Protein AF-Q9FL57-F1 (afdb_monomer)

Radius of gyration: 12.41 Å; Cα contacts (8 Å, |Δi|>4): 79; chains: 1; bounding box: 24×38×18 Å

Solvent-accessible surface area (backbone atoms only — not comparable to full-atom values): 4398 Å² total; per-residue (Å²): 141,81,82,82,80,76,94,79,82,78,85,81,74,88,76,90,71,95,49,51,78,45,31,44,44,62,54,35,58,73,68,73,40,97,52,43,44,28,43,92,80,39,71,60,79,55,45,87,42,29,35,51,79,57,69,51,54,93,88,61,76,62,46,81,41,129

Secondary structure (DSSP, 8-state):
------S-S--------S-TTSBHHHHHHHTT--PEEEETTEEE--TTSBGGGGT--TTPPPEEE-

InterPro domains:
  IPR029071 Ubiquitin-like domain superfamily [SSF54236] (2-65)

Organism: Arabidopsis thalia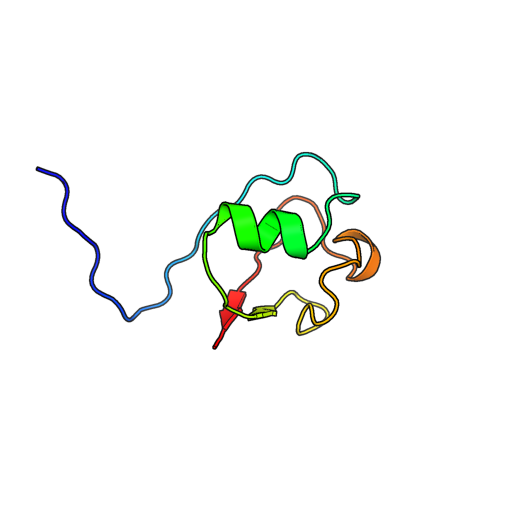na (NCBI:txid3702)

Nearest PDB structures (foldseek):
  1wia-assembly1_A  TM=8.369E-01  e=1.265E-01  Mus musculus
  5bo4-assembly5_N  TM=5.344E-01  e=1.516E+00  Homo sapiens
  8asn-assembly1_F  TM=3.842E-01  e=4.744E+00  Homo sapiens

Foldseek 3Di:
DDDDPDPDPFDFDDDDDPDQQDFQLVVCVVVVHPFWKAFPQGTSPDRNDGNVVSVNDVPTGIGTHD

pLDDT: mean 74.17, std 14.43, range [31.11, 88.75]

Sequence (66 aa):
MVSVPDVNDGQVIEITVQSLSENVASLKEKVANKLKLRGKAGILKDDDKSLAHYNVRAGDILTLSW

Structure (mmCIF, N/CA/C/O backbone):
data_AF-Q9FL57-F1
#
_entry.id   AF-Q9FL57-F1
#
loop_
_atom_site.group_PDB
_atom_site.id
_atom_site.type_symbol
_atom_site.label_atom_id
_atom_site.label_alt_id
_atom_site.label_comp_id
_atom_site.label_asym_id
_atom_site.label_entity_id
_atom_site.label_seq_id
_atom_site.pdbx_PDB_ins_code
_atom_site.Cartn_x
_atom_site.Cartn_y
_atom_site.Cartn_z
_atom_site.occupancy
_atom_site.B_iso_or_equiv
_atom_site.auth_seq_id
_atom_site.auth_comp_id
_atom_site.auth_asym_id
_atom_site.auth_atom_id
_atom_site.pdbx_PDB_model_num
ATOM 1 N N . MET A 1 1 ? -14.087 -27.771 3.947 1.00 40.75 1 MET A N 1
ATOM 2 C CA . MET A 1 1 ? -12.648 -27.996 3.699 1.00 40.75 1 MET A CA 1
ATOM 3 C C . MET A 1 1 ? -12.162 -26.878 2.797 1.00 40.75 1 MET A C 1
ATOM 5 O O . MET A 1 1 ? -12.664 -26.775 1.690 1.00 40.75 1 MET A O 1
ATOM 9 N N . VAL A 1 2 ? -11.284 -26.003 3.288 1.00 31.11 2 VAL A N 1
ATOM 10 C CA . VAL A 1 2 ? -10.513 -25.069 2.453 1.00 31.11 2 VAL A CA 1
ATOM 11 C C . VAL A 1 2 ? -9.105 -25.050 3.031 1.00 31.11 2 VAL A C 1
ATOM 13 O O . VAL A 1 2 ? -8.926 -24.804 4.223 1.00 31.11 2 VAL A O 1
ATOM 16 N N . SER A 1 3 ? -8.160 -25.454 2.188 1.00 36.03 3 SER A N 1
ATOM 17 C CA . SER A 1 3 ? -6.755 -25.686 2.501 1.00 36.03 3 SER A CA 1
ATOM 18 C C . SER A 1 3 ? -6.027 -24.408 2.891 1.00 36.03 3 SER A C 1
ATOM 20 O O . SER A 1 3 ? -6.283 -23.341 2.340 1.00 36.03 3 SER A O 1
ATOM 22 N N . VAL A 1 4 ? -5.069 -24.565 3.801 1.00 42.56 4 VAL A N 1
ATOM 23 C CA . VAL A 1 4 ? -4.051 -23.568 4.134 1.00 42.56 4 VAL A CA 1
ATOM 24 C C . VAL A 1 4 ? -3.025 -23.586 2.994 1.00 42.56 4 VAL A C 1
ATOM 26 O O . VAL A 1 4 ? -2.423 -24.640 2.776 1.00 42.56 4 VAL A O 1
ATOM 29 N N . PRO A 1 5 ? -2.845 -22.508 2.214 1.00 42.03 5 PRO A N 1
ATOM 30 C CA . PRO A 1 5 ? -1.783 -22.463 1.223 1.00 42.03 5 PRO A CA 1
ATOM 31 C C . PRO A 1 5 ? -0.439 -22.420 1.942 1.00 42.03 5 PRO A C 1
ATOM 33 O O . PRO A 1 5 ? -0.215 -21.586 2.821 1.00 42.03 5 PRO A O 1
ATOM 36 N N . ASP A 1 6 ? 0.408 -23.363 1.559 1.00 45.19 6 ASP A N 1
ATOM 37 C CA . ASP A 1 6 ? 1.776 -23.539 2.011 1.00 45.19 6 ASP A CA 1
ATOM 38 C C . ASP A 1 6 ? 2.628 -22.272 1.819 1.00 45.19 6 ASP A C 1
ATOM 40 O O . ASP A 1 6 ? 2.430 -21.457 0.912 1.00 45.19 6 ASP A O 1
ATOM 44 N N . VAL A 1 7 ? 3.558 -22.096 2.749 1.00 47.12 7 VAL A N 1
ATOM 45 C CA . VAL A 1 7 ? 4.297 -20.869 3.031 1.00 47.12 7 VAL A CA 1
ATOM 46 C C . VAL A 1 7 ? 5.518 -20.778 2.112 1.00 47.12 7 VAL A C 1
ATOM 48 O O . VAL A 1 7 ? 6.608 -21.066 2.588 1.00 47.12 7 VAL A O 1
ATOM 51 N N . ASN A 1 8 ? 5.402 -20.388 0.829 1.00 47.00 8 ASN A N 1
ATOM 52 C CA . ASN A 1 8 ? 6.615 -19.903 0.131 1.00 47.00 8 ASN A CA 1
ATOM 53 C C . ASN A 1 8 ? 6.505 -19.119 -1.190 1.00 47.00 8 ASN A C 1
ATOM 55 O O . ASN A 1 8 ? 7.430 -18.366 -1.472 1.00 47.00 8 ASN A O 1
ATOM 59 N N . ASP A 1 9 ? 5.470 -19.237 -2.023 1.00 52.03 9 ASP A N 1
ATOM 60 C CA . ASP A 1 9 ? 5.588 -18.730 -3.409 1.00 52.03 9 ASP A CA 1
ATOM 61 C C . ASP A 1 9 ? 4.619 -17.578 -3.711 1.00 52.03 9 ASP A C 1
ATOM 63 O O . ASP A 1 9 ? 3.504 -17.762 -4.189 1.00 52.03 9 ASP A O 1
ATOM 67 N N . GLY A 1 10 ? 5.039 -16.355 -3.374 1.00 57.28 10 GLY A N 1
ATOM 68 C CA . GLY A 1 10 ? 4.492 -15.139 -3.988 1.00 57.28 10 GLY A CA 1
ATOM 69 C C . GLY A 1 10 ? 3.006 -14.858 -3.744 1.00 57.28 10 GLY A C 1
ATOM 70 O O . GLY A 1 10 ? 2.305 -14.464 -4.674 1.00 57.28 10 GLY A O 1
ATOM 71 N N . GLN A 1 11 ? 2.516 -15.026 -2.512 1.00 61.75 11 GLN A N 1
ATOM 72 C CA . GLN A 1 11 ?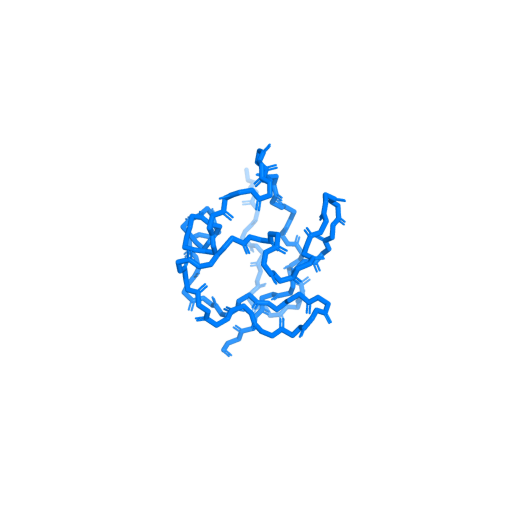 1.126 -14.707 -2.172 1.00 61.75 11 GLN A CA 1
ATOM 73 C C . GLN A 1 11 ? 0.845 -13.211 -2.420 1.00 61.75 11 GLN A C 1
ATOM 75 O O . GLN A 1 11 ? 1.271 -12.341 -1.658 1.00 61.75 11 GLN A O 1
ATOM 80 N N . VAL A 1 12 ? 0.144 -12.909 -3.516 1.00 63.22 12 VAL A N 1
ATOM 81 C CA . VAL A 1 12 ? -0.356 -11.563 -3.808 1.00 63.22 12 VAL A CA 1
ATOM 82 C C . VAL A 1 12 ? -1.593 -11.349 -2.948 1.00 63.22 12 VAL A C 1
ATOM 84 O O . VAL A 1 12 ? -2.640 -11.942 -3.195 1.00 63.22 12 VAL A O 1
ATOM 87 N N . ILE A 1 13 ? -1.460 -10.526 -1.912 1.00 66.00 13 ILE A N 1
ATOM 88 C CA . ILE A 1 13 ? -2.586 -10.119 -1.074 1.00 66.00 13 ILE A CA 1
ATOM 89 C C . ILE A 1 13 ? -3.121 -8.811 -1.646 1.00 66.00 13 ILE A C 1
ATOM 91 O O . ILE A 1 13 ? -2.440 -7.786 -1.608 1.00 66.00 13 ILE A O 1
ATOM 95 N N . GLU A 1 14 ? -4.333 -8.848 -2.190 1.00 68.38 14 GLU A N 1
ATOM 96 C CA . GLU A 1 14 ? -5.038 -7.631 -2.574 1.00 68.38 14 GLU A CA 1
ATOM 97 C C . GLU A 1 14 ? -5.608 -6.975 -1.314 1.00 68.38 14 GLU A C 1
ATOM 99 O O . GLU A 1 14 ? -6.371 -7.589 -0.568 1.00 68.38 14 GLU A O 1
ATOM 104 N N . ILE A 1 15 ? -5.208 -5.730 -1.054 1.00 69.00 15 ILE A N 1
ATOM 105 C CA . ILE A 1 15 ? -5.672 -4.980 0.111 1.00 69.00 15 ILE A CA 1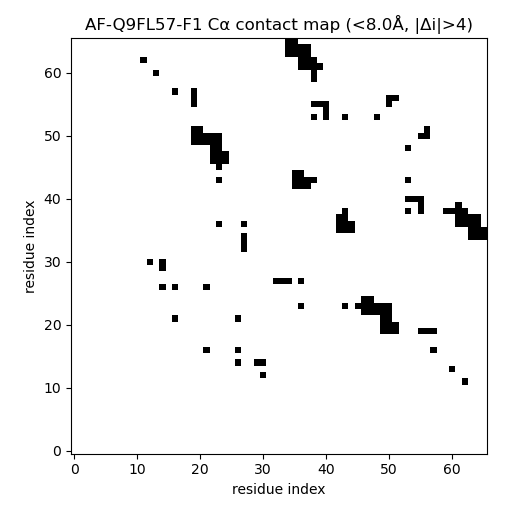
ATOM 106 C C . ILE A 1 15 ? -6.356 -3.715 -0.374 1.00 69.00 15 ILE A C 1
ATOM 108 O O . ILE A 1 15 ? -5.741 -2.860 -1.013 1.00 69.00 15 ILE A O 1
ATOM 112 N N . THR A 1 16 ? -7.629 -3.567 -0.031 1.00 70.50 16 THR A N 1
ATOM 113 C CA . THR A 1 16 ? -8.363 -2.338 -0.312 1.00 70.50 16 THR A CA 1
ATOM 114 C C . THR A 1 16 ? -8.054 -1.299 0.763 1.00 70.50 16 THR A C 1
ATOM 116 O O . THR A 1 16 ? -8.379 -1.458 1.946 1.00 70.50 16 THR A O 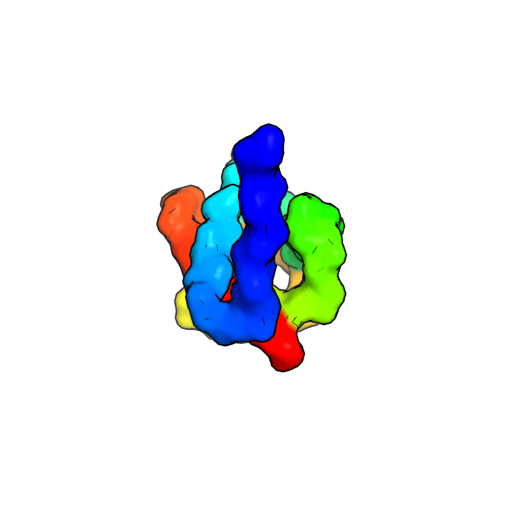1
ATOM 119 N N . VAL A 1 17 ? -7.423 -0.207 0.344 1.00 72.25 17 VAL A N 1
ATOM 120 C CA . VAL A 1 17 ? -7.246 0.995 1.162 1.00 72.25 17 VAL A CA 1
ATOM 121 C C . VAL A 1 17 ? -8.378 1.959 0.841 1.00 72.25 17 VAL A C 1
ATOM 123 O O . VAL A 1 17 ? -8.667 2.211 -0.326 1.00 72.25 17 VAL A O 1
ATOM 126 N N . GLN A 1 18 ? -9.061 2.471 1.867 1.00 77.00 18 GLN A N 1
ATOM 127 C CA . GLN A 1 18 ? -10.196 3.378 1.648 1.00 77.00 18 GLN A CA 1
ATOM 128 C C . GLN A 1 18 ? -9.729 4.763 1.196 1.00 77.00 18 GLN A C 1
ATOM 130 O O . GLN A 1 18 ? -10.431 5.457 0.466 1.00 77.00 18 GLN A O 1
ATOM 135 N N . SER A 1 19 ? -8.539 5.169 1.639 1.00 80.75 19 SER A N 1
ATOM 136 C CA . SER A 1 19 ? -7.943 6.455 1.309 1.00 80.75 19 SER A CA 1
ATOM 137 C C . SER A 1 19 ? -6.427 6.336 1.221 1.00 80.75 19 SER A C 1
ATOM 139 O O . SER A 1 19 ? -5.805 5.605 1.985 1.00 80.75 19 SER A O 1
ATOM 141 N N . LEU A 1 20 ? -5.808 7.109 0.328 1.00 80.19 20 LEU A N 1
ATOM 142 C CA . LEU A 1 20 ? -4.345 7.226 0.262 1.00 80.19 20 LEU A CA 1
ATOM 143 C C . LEU A 1 20 ? -3.756 8.018 1.442 1.00 80.19 20 LEU A C 1
ATOM 145 O O . LEU A 1 20 ? -2.535 8.083 1.588 1.00 80.19 20 LEU A O 1
ATOM 149 N N . SER A 1 21 ? -4.617 8.600 2.283 1.00 83.62 21 SER A N 1
ATOM 150 C CA . SER A 1 21 ? -4.249 9.171 3.581 1.00 83.62 21 SER A CA 1
ATOM 151 C C . SER A 1 21 ? -4.067 8.112 4.672 1.00 83.62 21 SER A C 1
ATOM 153 O O . SER A 1 21 ? -3.648 8.463 5.767 1.00 83.62 21 SER A O 1
ATO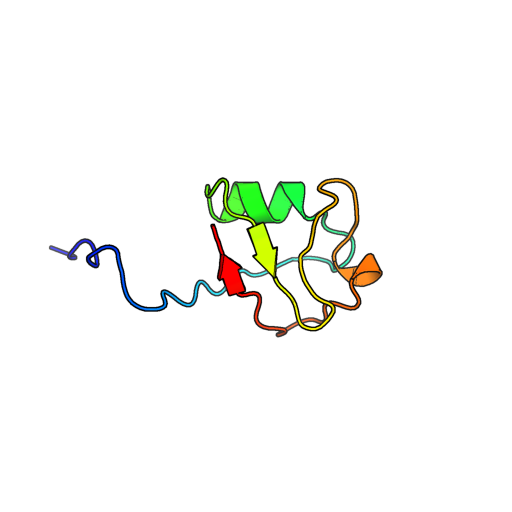M 155 N N . GLU A 1 22 ? -4.398 6.845 4.406 1.00 83.94 22 GLU A N 1
ATOM 156 C CA . GLU A 1 22 ? -4.163 5.744 5.341 1.00 83.94 22 GLU A CA 1
ATOM 157 C C . GLU A 1 22 ? -2.648 5.507 5.496 1.00 83.94 22 GLU A C 1
ATOM 159 O O . GLU A 1 22 ? -1.875 5.625 4.535 1.00 83.94 22 GLU A O 1
ATOM 164 N N . ASN A 1 23 ? -2.223 5.216 6.725 1.00 87.62 23 ASN A N 1
ATOM 165 C CA . ASN A 1 23 ? -0.815 5.055 7.071 1.00 87.62 23 ASN A CA 1
ATOM 166 C C . ASN A 1 23 ? -0.332 3.625 6.809 1.00 87.62 23 ASN A C 1
ATOM 168 O O . ASN A 1 23 ? -1.114 2.669 6.813 1.00 87.62 23 ASN A O 1
ATOM 172 N N . VAL A 1 24 ? 0.980 3.465 6.632 1.00 85.31 24 VAL A N 1
ATOM 173 C CA . VAL A 1 24 ? 1.608 2.147 6.440 1.00 85.31 24 VAL A CA 1
ATOM 174 C C . VAL A 1 24 ? 1.325 1.218 7.628 1.00 85.31 24 VAL A C 1
ATOM 176 O O . VAL A 1 24 ? 1.076 0.031 7.413 1.00 85.31 24 VAL A O 1
ATOM 179 N N . ALA A 1 25 ? 1.278 1.750 8.855 1.00 85.81 25 ALA A N 1
ATOM 180 C CA . ALA A 1 25 ? 0.907 1.004 10.060 1.00 85.81 25 ALA A CA 1
ATOM 181 C C . ALA A 1 25 ? -0.451 0.296 9.919 1.00 85.81 25 ALA A C 1
ATOM 183 O O . ALA A 1 25 ? -0.539 -0.921 10.074 1.00 85.81 25 ALA A O 1
ATOM 184 N N . SER A 1 26 ? -1.492 1.041 9.533 1.00 85.25 26 SER A N 1
ATOM 185 C CA . SER A 1 26 ? -2.849 0.510 9.373 1.00 85.25 26 SER A CA 1
ATOM 186 C C . SER A 1 26 ? -2.921 -0.570 8.294 1.00 85.25 26 SER A C 1
ATOM 188 O O . SER A 1 26 ? -3.673 -1.536 8.418 1.00 85.25 26 SER A O 1
ATOM 190 N N . LEU A 1 27 ? -2.106 -0.442 7.243 1.00 80.19 27 LEU A N 1
ATOM 191 C CA . LEU A 1 27 ? -2.026 -1.453 6.198 1.00 80.19 27 LEU A CA 1
ATOM 192 C C . LEU A 1 27 ? -1.355 -2.741 6.696 1.00 80.19 27 LEU A C 1
ATOM 194 O O . LEU A 1 27 ? -1.847 -3.834 6.413 1.00 80.19 27 LEU A O 1
ATOM 198 N N . LYS A 1 28 ? -0.268 -2.621 7.469 1.00 80.12 28 LYS A N 1
ATOM 199 C CA . LYS A 1 28 ? 0.411 -3.761 8.110 1.00 80.12 28 LYS A CA 1
ATOM 200 C C . LYS A 1 28 ? -0.502 -4.492 9.090 1.00 80.12 28 LYS A C 1
ATOM 202 O O . LYS A 1 28 ? -0.490 -5.722 9.125 1.00 80.12 28 LYS A O 1
ATOM 207 N N . GLU A 1 29 ? -1.318 -3.754 9.841 1.00 82.69 29 GLU A N 1
ATOM 208 C CA . GLU A 1 29 ? -2.325 -4.336 10.732 1.00 82.69 29 GLU A CA 1
ATOM 209 C C . GLU A 1 29 ? -3.373 -5.147 9.959 1.00 82.69 29 GLU A C 1
ATOM 211 O O . GLU A 1 29 ? -3.702 -6.256 10.373 1.00 82.69 29 GLU A O 1
ATOM 216 N N . LYS A 1 30 ? -3.834 -4.666 8.795 1.00 78.06 30 LYS A N 1
ATOM 217 C CA . LYS A 1 30 ? -4.801 -5.394 7.949 1.00 78.06 30 LYS A CA 1
ATOM 218 C C . LYS A 1 30 ? -4.263 -6.714 7.402 1.00 78.06 30 LYS A C 1
ATOM 220 O O . LYS A 1 30 ? -5.006 -7.689 7.351 1.00 78.06 30 LYS A O 1
ATOM 225 N N . VAL A 1 31 ? -2.991 -6.764 7.004 1.00 75.00 31 VAL A N 1
ATOM 226 C CA . VAL A 1 31 ? -2.356 -8.029 6.580 1.00 75.00 31 VAL A CA 1
ATOM 227 C C . VAL A 1 31 ? -1.881 -8.884 7.751 1.00 75.00 31 VAL A C 1
ATOM 229 O O . VAL A 1 31 ? -1.350 -9.968 7.521 1.00 75.00 31 VAL A O 1
ATOM 232 N N . ALA A 1 32 ? -2.044 -8.402 8.989 1.00 67.31 32 ALA A N 1
ATOM 233 C CA . ALA A 1 32 ? -1.570 -9.032 10.219 1.00 67.31 32 ALA A CA 1
ATOM 234 C C . ALA A 1 32 ? -0.104 -9.503 10.140 1.00 67.31 32 ALA A C 1
ATOM 236 O O . ALA A 1 32 ? 0.290 -10.467 10.798 1.00 67.31 32 ALA A O 1
ATOM 237 N N . ASN A 1 33 ? 0.718 -8.836 9.322 1.00 67.00 33 ASN A N 1
ATOM 238 C CA . ASN A 1 33 ? 2.053 -9.306 8.978 1.00 67.00 33 ASN A CA 1
ATOM 239 C C . ASN A 1 33 ? 3.090 -8.247 9.345 1.00 67.00 33 ASN A C 1
ATOM 241 O O . ASN A 1 33 ? 3.035 -7.114 8.870 1.00 67.00 33 ASN A O 1
ATOM 245 N N . LYS A 1 34 ? 4.086 -8.628 10.155 1.00 69.44 34 LYS A N 1
ATOM 246 C CA . LY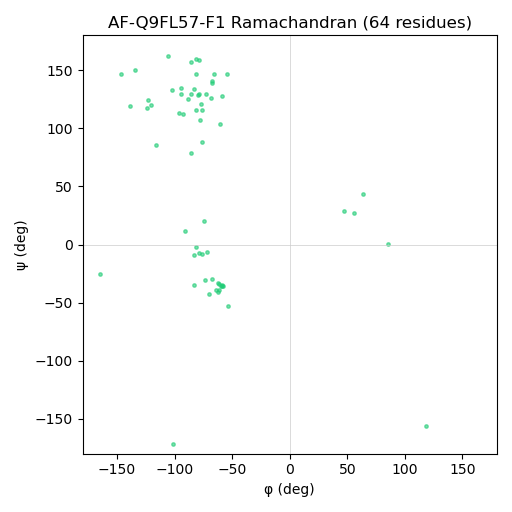S A 1 34 ? 5.207 -7.757 10.568 1.00 69.44 34 LYS A CA 1
ATOM 247 C C . LYS A 1 34 ? 6.234 -7.525 9.448 1.00 69.44 34 LYS A C 1
ATOM 249 O O . LYS A 1 34 ? 7.385 -7.187 9.712 1.00 69.44 34 LYS A O 1
ATOM 254 N N . LEU A 1 35 ? 5.832 -7.746 8.202 1.00 77.81 35 LEU A N 1
ATOM 255 C CA . LEU A 1 35 ? 6.697 -7.654 7.038 1.00 77.81 35 LEU A CA 1
ATOM 256 C C . LEU A 1 35 ? 6.859 -6.210 6.583 1.00 77.81 35 LEU A C 1
ATOM 258 O O . LEU A 1 35 ? 6.056 -5.320 6.880 1.00 77.81 35 LEU A O 1
ATOM 262 N N . LYS A 1 36 ? 7.923 -5.980 5.821 1.00 81.62 36 LYS A N 1
ATOM 263 C CA . LYS A 1 36 ? 8.149 -4.711 5.146 1.00 81.62 36 LYS A CA 1
ATOM 264 C C . LYS A 1 36 ? 7.291 -4.670 3.889 1.00 81.62 36 LYS A C 1
ATOM 266 O O . LYS A 1 36 ? 7.346 -5.580 3.062 1.00 81.62 36 LYS A O 1
ATOM 271 N N . LEU A 1 37 ? 6.531 -3.592 3.740 1.00 83.81 37 LEU A N 1
ATOM 272 C CA . LEU A 1 37 ? 5.801 -3.296 2.515 1.00 83.81 37 LEU A CA 1
ATOM 273 C C . LEU A 1 37 ? 6.747 -2.615 1.532 1.00 83.81 37 LEU A C 1
ATOM 275 O O . LEU A 1 37 ? 7.479 -1.692 1.894 1.00 83.81 37 LEU A O 1
ATOM 279 N N . ARG A 1 38 ? 6.738 -3.056 0.279 1.00 81.06 38 ARG A N 1
ATOM 280 C CA . ARG A 1 38 ? 7.536 -2.469 -0.792 1.00 81.06 38 ARG A CA 1
ATOM 281 C C . ARG A 1 38 ? 6.618 -2.058 -1.929 1.00 81.06 38 ARG A C 1
ATOM 283 O O . ARG A 1 38 ? 5.940 -2.890 -2.516 1.00 81.06 38 ARG A O 1
ATOM 290 N N . GLY A 1 39 ? 6.591 -0.766 -2.217 1.00 82.06 39 GLY A N 1
ATOM 291 C CA . GLY A 1 39 ? 5.898 -0.214 -3.369 1.00 82.06 39 GLY A CA 1
ATOM 292 C C . GLY A 1 39 ? 6.861 0.115 -4.497 1.00 82.06 39 GLY A C 1
ATOM 293 O O . GLY A 1 39 ? 8.063 -0.159 -4.438 1.00 82.06 39 GLY A O 1
ATOM 294 N N . LYS A 1 40 ? 6.330 0.784 -5.519 1.00 80.69 40 LYS A N 1
ATOM 295 C CA . LYS A 1 40 ? 7.102 1.223 -6.685 1.00 80.69 40 LYS A CA 1
ATOM 296 C C . LYS A 1 40 ? 8.246 2.176 -6.323 1.00 80.69 40 LYS A C 1
ATOM 298 O O . LYS A 1 40 ? 9.311 2.107 -6.925 1.00 80.69 40 LYS A O 1
ATOM 303 N N . ALA A 1 41 ? 8.038 3.035 -5.325 1.00 79.94 41 ALA A N 1
ATOM 304 C CA . ALA A 1 41 ? 9.054 3.966 -4.830 1.00 79.94 41 ALA A CA 1
ATOM 305 C C . ALA A 1 41 ? 10.125 3.300 -3.942 1.00 79.94 41 ALA A C 1
ATOM 307 O O . ALA A 1 41 ? 11.112 3.939 -3.583 1.00 79.94 41 ALA A O 1
ATOM 308 N N . GLY A 1 42 ? 9.951 2.025 -3.580 1.00 85.12 42 GLY A N 1
ATOM 309 C CA . GLY A 1 42 ? 10.834 1.301 -2.675 1.00 85.12 42 GLY A CA 1
ATOM 310 C C . GLY A 1 42 ? 10.118 0.828 -1.415 1.00 85.12 42 GLY A C 1
ATOM 311 O O . GLY A 1 42 ? 8.913 0.594 -1.410 1.00 85.12 42 GLY A O 1
ATOM 312 N N . ILE A 1 43 ? 10.888 0.614 -0.349 1.00 84.69 43 ILE A N 1
ATOM 313 C CA . ILE A 1 43 ? 10.363 0.083 0.913 1.00 84.69 43 ILE A CA 1
ATOM 314 C C . ILE A 1 43 ? 9.664 1.208 1.680 1.00 84.69 43 ILE A C 1
ATOM 316 O O . ILE A 1 43 ? 10.254 2.264 1.906 1.00 84.69 43 ILE A O 1
ATOM 320 N N . LEU A 1 44 ? 8.434 0.944 2.108 1.00 86.12 44 LEU A N 1
ATOM 321 C CA . LEU A 1 44 ? 7.645 1.773 3.009 1.00 86.12 44 LEU A CA 1
ATOM 322 C C . LEU A 1 44 ? 8.201 1.560 4.424 1.00 86.12 44 LEU A C 1
ATOM 324 O O . LEU A 1 44 ? 7.825 0.616 5.123 1.00 86.12 44 LEU A O 1
ATOM 328 N N . LYS A 1 45 ? 9.204 2.366 4.785 1.00 83.62 45 LYS A N 1
ATOM 329 C CA . LYS A 1 45 ? 9.959 2.232 6.041 1.00 83.62 45 LYS A CA 1
ATOM 330 C C . LYS A 1 45 ? 9.256 2.885 7.223 1.00 83.62 45 LYS A C 1
ATOM 332 O O . LYS A 1 45 ? 9.380 2.386 8.335 1.00 83.62 45 LYS A O 1
ATOM 337 N N . ASP A 1 46 ? 8.570 3.991 6.971 1.00 85.69 46 ASP A N 1
ATOM 338 C CA . ASP A 1 46 ? 7.973 4.829 7.997 1.00 85.69 46 ASP A CA 1
ATOM 339 C C . ASP A 1 46 ? 6.502 4.455 8.168 1.00 85.69 46 ASP A C 1
ATOM 341 O O . ASP A 1 46 ? 5.683 4.671 7.270 1.00 85.69 46 ASP A O 1
ATOM 345 N N . ASP A 1 47 ? 6.176 3.904 9.334 1.00 83.88 47 ASP A N 1
ATOM 346 C CA . ASP A 1 47 ? 4.834 3.415 9.657 1.00 83.88 47 ASP A CA 1
ATOM 347 C C . ASP A 1 47 ? 3.800 4.545 9.762 1.00 83.88 47 ASP A C 1
ATOM 349 O O . ASP A 1 47 ? 2.639 4.357 9.397 1.00 83.88 47 ASP A O 1
ATOM 353 N N . ASP A 1 48 ? 4.247 5.736 10.167 1.00 87.44 48 ASP A N 1
ATOM 354 C CA . ASP A 1 48 ? 3.424 6.940 10.318 1.00 87.44 48 ASP A CA 1
ATOM 355 C C . ASP A 1 48 ? 3.209 7.716 9.012 1.00 87.44 48 ASP A C 1
ATOM 357 O O . ASP A 1 48 ? 2.424 8.667 8.974 1.00 87.44 48 ASP A O 1
ATOM 361 N N . LYS A 1 49 ? 3.916 7.364 7.929 1.00 88.75 49 LYS A N 1
ATOM 362 C CA . LYS A 1 49 ? 3.724 8.029 6.636 1.00 88.75 49 LYS A CA 1
ATOM 363 C C . LYS A 1 49 ? 2.517 7.445 5.915 1.00 88.75 49 LYS A C 1
ATOM 365 O O . LYS A 1 49 ? 2.219 6.257 6.001 1.00 88.75 49 LYS A O 1
ATOM 370 N N . SER A 1 50 ? 1.833 8.300 5.169 1.00 88.75 50 SER A N 1
ATOM 371 C CA . SER A 1 50 ? 0.710 7.887 4.339 1.00 88.75 50 SER A CA 1
ATOM 372 C C . SER A 1 50 ? 1.183 7.242 3.039 1.00 88.75 50 SER A C 1
ATOM 374 O O . SER A 1 50 ? 2.292 7.487 2.553 1.00 88.75 50 SER A O 1
ATOM 376 N N . LEU A 1 51 ? 0.312 6.452 2.420 1.00 85.31 51 LEU A N 1
ATOM 377 C CA . LEU A 1 51 ? 0.555 5.865 1.100 1.00 85.31 51 LEU A CA 1
ATOM 378 C C . LEU A 1 51 ? 0.825 6.934 0.027 1.00 85.31 51 LEU A C 1
ATOM 380 O O . LEU A 1 51 ? 1.714 6.762 -0.812 1.00 85.31 51 LEU A O 1
ATOM 384 N N . ALA A 1 52 ? 0.147 8.081 0.116 1.00 86.25 52 ALA A N 1
ATOM 385 C CA . ALA A 1 52 ? 0.399 9.234 -0.746 1.00 86.25 52 ALA A CA 1
ATOM 386 C C . ALA A 1 52 ? 1.845 9.758 -0.643 1.00 86.25 52 ALA A C 1
ATOM 388 O O . ALA A 1 52 ? 2.418 10.162 -1.653 1.00 86.25 52 ALA A O 1
ATOM 389 N N . HIS A 1 53 ? 2.468 9.703 0.543 1.00 87.38 53 HIS A N 1
ATOM 390 C CA . HIS A 1 53 ? 3.866 10.109 0.722 1.00 87.38 53 HIS A CA 1
ATOM 391 C C . HIS A 1 53 ? 4.830 9.253 -0.112 1.00 87.38 53 HIS A C 1
ATOM 393 O O . HIS A 1 53 ? 5.824 9.758 -0.629 1.00 87.38 53 HIS A O 1
ATOM 399 N N 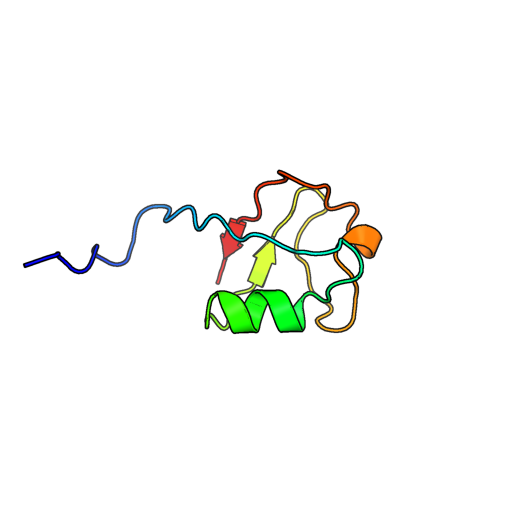. TYR A 1 54 ? 4.505 7.971 -0.289 1.00 85.38 54 TYR A N 1
ATOM 400 C CA . TYR A 1 54 ? 5.270 7.029 -1.106 1.00 85.38 54 TYR A CA 1
ATOM 401 C C . TYR A 1 54 ? 4.804 6.964 -2.569 1.00 85.38 54 TYR A C 1
ATOM 403 O O . TYR A 1 54 ? 5.234 6.076 -3.305 1.00 85.38 54 TYR A O 1
ATOM 411 N N . ASN A 1 55 ? 3.958 7.903 -3.012 1.00 85.44 55 ASN A N 1
ATOM 412 C CA . ASN A 1 55 ? 3.349 7.927 -4.347 1.00 85.44 55 ASN A CA 1
ATOM 413 C C . ASN A 1 55 ? 2.567 6.652 -4.703 1.00 85.44 55 ASN A C 1
ATOM 415 O O . ASN A 1 55 ? 2.446 6.319 -5.882 1.00 85.44 55 ASN A O 1
ATOM 419 N N . VAL A 1 56 ? 2.038 5.944 -3.703 1.00 83.81 56 VAL A N 1
ATOM 420 C CA . VAL A 1 56 ? 1.174 4.783 -3.926 1.00 83.81 56 VAL A CA 1
ATOM 421 C C . VAL A 1 56 ? -0.176 5.279 -4.434 1.00 83.81 56 VAL A C 1
ATOM 423 O O . VAL A 1 56 ? -0.771 6.195 -3.860 1.00 83.81 56 VAL A O 1
ATOM 426 N N . ARG A 1 57 ? -0.648 4.694 -5.531 1.00 80.69 57 ARG A N 1
ATOM 427 C CA . ARG A 1 57 ? -1.936 5.000 -6.158 1.00 80.69 57 ARG A CA 1
ATOM 428 C C . ARG A 1 57 ? -2.951 3.895 -5.892 1.00 80.69 57 ARG A C 1
ATOM 430 O O . ARG A 1 57 ? -2.603 2.773 -5.536 1.00 80.69 57 ARG A O 1
ATOM 437 N N . ALA A 1 58 ? -4.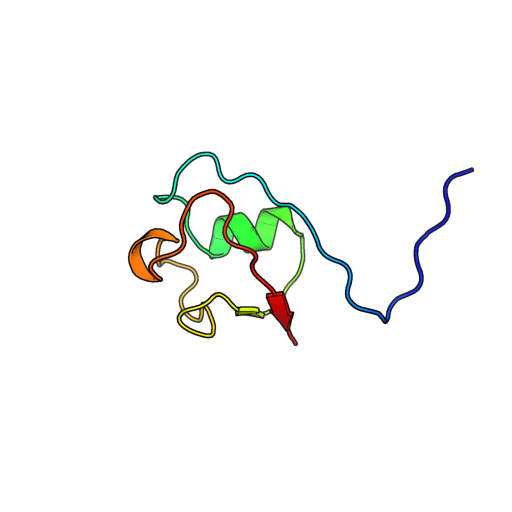228 4.216 -6.080 1.00 78.56 58 ALA A N 1
ATOM 438 C CA . ALA A 1 58 ? -5.274 3.201 -6.057 1.00 78.56 58 ALA A CA 1
ATOM 439 C C . ALA A 1 58 ? -4.999 2.147 -7.146 1.00 78.56 58 ALA A C 1
ATOM 441 O O . ALA A 1 58 ? -4.785 2.504 -8.304 1.00 78.56 58 ALA A O 1
ATOM 442 N N . GLY A 1 59 ? -4.988 0.870 -6.757 1.00 77.38 59 GLY A N 1
ATOM 443 C CA . GLY A 1 59 ? -4.654 -0.251 -7.641 1.00 77.38 59 GLY A CA 1
ATOM 444 C C . GLY A 1 59 ? -3.157 -0.554 -7.773 1.00 77.38 59 GLY A C 1
ATOM 445 O O . GLY A 1 59 ? -2.802 -1.491 -8.484 1.00 77.38 59 GLY A O 1
ATOM 446 N N . ASP A 1 60 ? -2.273 0.191 -7.100 1.00 82.00 60 ASP A N 1
ATOM 447 C CA . ASP A 1 60 ? -0.859 -0.182 -7.046 1.00 82.00 60 ASP A CA 1
ATOM 448 C C . ASP A 1 60 ? -0.671 -1.478 -6.249 1.00 82.00 60 ASP A C 1
ATOM 450 O O . ASP A 1 60 ? -1.249 -1.677 -5.180 1.00 82.00 60 ASP A O 1
ATOM 454 N N . ILE A 1 61 ? 0.205 -2.342 -6.759 1.00 78.94 61 ILE A N 1
ATOM 455 C CA . ILE A 1 61 ? 0.568 -3.599 -6.108 1.00 78.94 61 ILE A CA 1
ATOM 456 C C . ILE A 1 61 ? 1.738 -3.337 -5.160 1.00 78.94 61 ILE A C 1
ATOM 458 O O . ILE A 1 61 ? 2.791 -2.840 -5.571 1.00 78.94 61 ILE A O 1
ATOM 462 N N . LEU A 1 62 ? 1.563 -3.701 -3.890 1.00 80.06 62 LEU A N 1
ATOM 463 C CA . LEU A 1 62 ? 2.621 -3.683 -2.884 1.00 80.06 62 LEU A CA 1
ATOM 464 C C . LEU A 1 62 ? 3.126 -5.105 -2.650 1.00 80.06 62 LEU A C 1
ATOM 466 O O . LEU A 1 62 ? 2.348 -6.039 -2.481 1.00 80.06 62 LEU A O 1
ATOM 470 N N . THR A 1 63 ? 4.443 -5.273 -2.632 1.00 79.06 63 THR A N 1
ATOM 471 C CA . THR A 1 63 ? 5.088 -6.558 -2.363 1.00 79.06 63 THR A CA 1
ATOM 472 C C . THR A 1 63 ? 5.443 -6.657 -0.885 1.00 79.06 63 THR A C 1
ATOM 474 O O . THR A 1 63 ? 5.996 -5.719 -0.30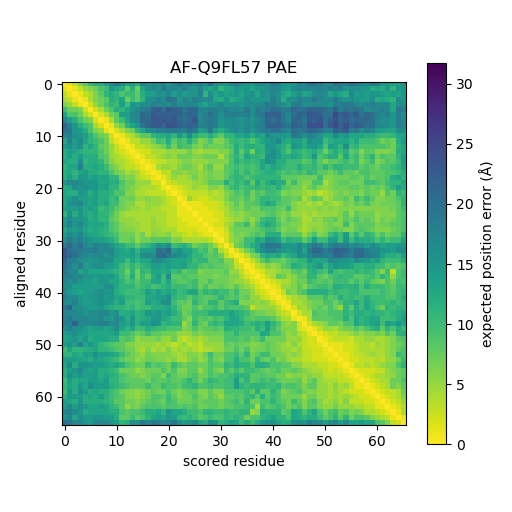8 1.00 79.06 63 THR A O 1
ATOM 477 N N . LEU A 1 64 ? 5.154 -7.803 -0.274 1.00 78.00 64 LEU A N 1
ATOM 478 C CA . LEU A 1 64 ? 5.595 -8.117 1.081 1.00 78.00 64 LEU A CA 1
ATOM 479 C C . LEU A 1 64 ? 7.000 -8.721 1.033 1.00 78.00 64 LEU A C 1
ATOM 481 O O . LEU A 1 64 ? 7.265 -9.647 0.271 1.00 78.00 64 LEU A O 1
ATOM 485 N N . SER A 1 65 ? 7.904 -8.189 1.850 1.00 73.69 65 SER A N 1
ATOM 486 C CA . SER A 1 65 ? 9.275 -8.689 1.995 1.00 73.69 65 SER A CA 1
ATOM 487 C C . SER A 1 65 ? 9.671 -8.781 3.465 1.00 73.69 65 SER A C 1
ATOM 489 O O . SER A 1 65 ? 9.191 -7.992 4.281 1.00 73.69 65 SER A O 1
ATOM 491 N N . TRP A 1 66 ? 10.547 -9.731 3.792 1.00 70.62 66 TRP A N 1
ATOM 492 C CA . TRP A 1 66 ? 11.092 -9.921 5.140 1.00 70.62 66 TRP A CA 1
ATOM 493 C C . TRP A 1 66 ? 12.013 -8.763 5.584 1.00 70.62 66 TRP A C 1
ATOM 495 O O . TRP A 1 66 ? 12.720 -8.135 4.761 1.00 70.62 66 TRP A O 1
#

Mean predicted aligned error: 9.87 Å